Protein AF-A0A540WHF3-F1 (afdb_monomer_lite)

Radius of gyration: 19.55 Å; chains: 1; bounding box: 36×62×51 Å

pLDDT: mean 78.65, std 16.23, range [41.03, 96.5]

Secondary structure (DSSP, 8-state):
-EEE-S-GGGSTTT-TTSS-TTTTTTSSHHHHHHHHHHHHHTT--EEEEEETT--HHHHHHHHHHHHHHS-HHHHTT-EEEEE--TTS-HHHHHHHHHHHHHHHHHH-SS-EEEEE----SS-GGG-TTTT-HHHHH-S-EE----TTTT--TTT--GGGTT-TT------

Foldseek 3Di:
DDEPPPQCVPDCVQPPALVPPVCVVVTPVVVVLVVLVVCVVVVHAYEHEAELPDDLVSVLVVLVVCPVRDDLSSVLSYAYEYEDDPPDDLVSRVVSLVSNVVSCVVRHVDYAYAYEDEDDPPCNPPPVVVVRVSHVVHNDYHYDPDPCPVVPVVPDDPVVVPPPPPDPPDD

Sequence (171 aa):
AIDINDPFLSSRLFGTGWDDPQMAGYACWYNLQQIFSWLAAMGWQVILHTGVTTRSDLLQRFLQLAANQFPPATLNSWRFVWHWSPQASEEARLHAWRQQRETLQALLPQPQLGVWHRFSEEAMSDDPFLASPILAEADFLACQADANELLDLAQLDSSRLASSESYPVHK

Organism: NCBI:txid2590453

Structure (mmCIF, N/CA/C/O backbone):
data_AF-A0A540WHF3-F1
#
_entry.id   AF-A0A540WHF3-F1
#
loop_
_atom_site.group_PDB
_atom_site.id
_atom_site.type_symbol
_atom_site.label_atom_id
_atom_site.label_alt_id
_atom_site.label_comp_id
_atom_site.label_asym_id
_atom_site.label_entity_id
_atom_site.label_seq_id
_atom_site.pdbx_PDB_ins_code
_atom_site.Cartn_x
_atom_site.Cartn_y
_atom_site.Cartn_z
_atom_site.occupancy
_atom_site.B_iso_or_equiv
_atom_site.auth_seq_id
_atom_site.auth_comp_id
_atom_site.auth_asym_id
_atom_site.auth_atom_id
_atom_site.pdbx_PDB_model_num
ATOM 1 N N . ALA A 1 1 ? -8.234 -9.648 2.110 1.00 59.69 1 ALA A N 1
ATOM 2 C CA . ALA A 1 1 ? -8.064 -8.192 2.265 1.00 59.69 1 ALA A CA 1
ATOM 3 C C . ALA A 1 1 ? -8.809 -7.514 1.124 1.00 59.69 1 ALA A C 1
ATOM 5 O O . ALA A 1 1 ? -8.881 -8.120 0.060 1.00 59.69 1 ALA A O 1
ATOM 6 N N . ILE A 1 2 ? -9.394 -6.336 1.342 1.00 70.12 2 ILE A N 1
ATOM 7 C CA . ILE A 1 2 ? -9.919 -5.509 0.253 1.00 70.12 2 ILE A CA 1
ATOM 8 C C . ILE A 1 2 ? -8.770 -4.681 -0.308 1.00 70.12 2 ILE A C 1
ATOM 10 O O . ILE A 1 2 ? -8.118 -3.941 0.431 1.00 70.12 2 ILE A O 1
ATOM 14 N N . ASP A 1 3 ? -8.559 -4.828 -1.609 1.00 67.38 3 ASP A N 1
ATOM 15 C CA . ASP A 1 3 ? -7.664 -4.007 -2.410 1.00 67.38 3 ASP A CA 1
ATOM 16 C C . ASP A 1 3 ? -8.418 -2.748 -2.867 1.00 67.38 3 ASP A C 1
ATOM 18 O O . ASP A 1 3 ? -9.453 -2.835 -3.535 1.00 67.38 3 ASP A O 1
ATOM 22 N N . ILE A 1 4 ? -7.937 -1.578 -2.445 1.00 64.31 4 ILE A N 1
ATOM 23 C CA . ILE A 1 4 ? -8.403 -0.288 -2.956 1.00 64.31 4 ILE A CA 1
ATOM 24 C C . ILE A 1 4 ? -7.394 0.138 -4.026 1.00 64.31 4 ILE A C 1
ATOM 26 O O . ILE A 1 4 ? -6.442 0.853 -3.730 1.00 64.31 4 ILE A O 1
ATOM 30 N N . ASN A 1 5 ? -7.623 -0.335 -5.253 1.00 54.91 5 ASN A N 1
ATOM 31 C CA . ASN A 1 5 ? -6.660 -0.305 -6.361 1.00 54.91 5 ASN A CA 1
ATOM 32 C C . ASN A 1 5 ? -6.218 1.114 -6.783 1.00 54.91 5 ASN A C 1
ATOM 34 O O . ASN A 1 5 ? -5.100 1.316 -7.259 1.00 54.91 5 ASN A O 1
ATOM 38 N N . ASP A 1 6 ? -7.067 2.129 -6.590 1.00 55.59 6 ASP A N 1
ATOM 39 C CA . ASP A 1 6 ? -6.653 3.513 -6.829 1.00 55.59 6 ASP A CA 1
ATOM 40 C C . ASP A 1 6 ? -5.636 3.949 -5.760 1.00 55.59 6 ASP A C 1
ATOM 42 O O . ASP A 1 6 ? -5.882 3.711 -4.572 1.00 55.59 6 ASP A O 1
ATOM 46 N N . PRO A 1 7 ? -4.544 4.665 -6.112 1.00 52.94 7 PRO A N 1
ATOM 47 C CA . PRO A 1 7 ? -3.614 5.171 -5.112 1.00 52.94 7 PRO A CA 1
ATOM 48 C C . PRO A 1 7 ? -4.404 6.036 -4.143 1.00 52.94 7 PRO A C 1
ATOM 50 O O . PRO A 1 7 ? -4.958 7.060 -4.537 1.00 52.94 7 PRO A O 1
ATOM 53 N N . PHE A 1 8 ? -4.531 5.594 -2.894 1.00 60.59 8 PHE A N 1
ATOM 54 C CA . PHE A 1 8 ? -5.575 6.118 -2.018 1.00 60.59 8 PHE A CA 1
ATOM 55 C C . PHE A 1 8 ? -5.369 7.625 -1.792 1.00 60.59 8 PHE A C 1
ATOM 57 O O . PHE A 1 8 ? -6.304 8.403 -1.885 1.00 60.59 8 PHE A O 1
ATOM 64 N N . LEU A 1 9 ? -4.120 8.087 -1.705 1.00 54.16 9 LEU A N 1
ATOM 65 C CA . LEU A 1 9 ? -3.797 9.513 -1.570 1.00 54.16 9 LEU A CA 1
ATOM 66 C C . LEU A 1 9 ? -4.020 10.359 -2.841 1.00 54.16 9 LEU A C 1
ATOM 68 O O . LEU A 1 9 ? -3.988 11.584 -2.753 1.00 54.16 9 LEU A O 1
ATOM 72 N N . SER A 1 10 ? -4.257 9.745 -4.004 1.00 47.44 10 SER A N 1
ATOM 73 C CA . SER A 1 10 ? -4.664 10.428 -5.244 1.00 47.44 10 SER A CA 1
ATOM 74 C C . SER A 1 10 ? -6.047 9.997 -5.758 1.00 47.44 10 SER A C 1
ATOM 76 O O . SER A 1 10 ? -6.472 10.442 -6.824 1.00 47.44 10 SER A O 1
ATOM 78 N N . SER A 1 11 ? -6.753 9.126 -5.031 1.00 46.53 11 SER A N 1
ATOM 79 C CA . SER A 1 11 ? -8.081 8.625 -5.381 1.00 46.53 11 SER A CA 1
ATOM 80 C C . SER A 1 11 ? -9.163 9.632 -4.992 1.00 46.53 11 SER A C 1
ATOM 82 O O . SER A 1 11 ? -9.118 10.266 -3.935 1.00 46.53 11 SER A O 1
ATOM 84 N N . ARG A 1 12 ? -10.223 9.714 -5.807 1.00 43.62 12 ARG A N 1
ATOM 85 C CA . ARG A 1 12 ? -11.438 10.485 -5.489 1.00 43.62 12 ARG A CA 1
ATOM 86 C C . ARG A 1 12 ? -12.154 10.000 -4.223 1.00 43.62 12 ARG A C 1
ATOM 88 O O . ARG A 1 12 ? -12.985 10.745 -3.715 1.00 43.62 12 ARG A O 1
ATOM 95 N N . LEU A 1 13 ? -11.816 8.817 -3.694 1.00 43.88 13 LEU A N 1
ATOM 96 C CA . LEU A 1 13 ? -12.284 8.336 -2.386 1.00 43.88 13 LEU A CA 1
ATOM 97 C C . LEU A 1 13 ? -11.939 9.298 -1.236 1.00 43.88 13 LEU A C 1
ATOM 99 O O . LEU A 1 13 ? -12.632 9.310 -0.222 1.00 43.88 13 LEU A O 1
ATOM 103 N N . PHE A 1 14 ? -10.917 10.137 -1.417 1.00 51.22 14 PHE A N 1
ATOM 104 C CA . PHE A 1 14 ? -10.469 11.116 -0.430 1.00 51.22 14 PHE A CA 1
ATOM 105 C C . PHE A 1 14 ? -10.961 12.534 -0.776 1.00 51.22 14 PHE A C 1
ATOM 107 O O . PHE A 1 14 ? -11.189 13.344 0.116 1.00 51.22 14 PHE A O 1
ATOM 114 N N . GLY A 1 15 ? -11.296 12.814 -2.037 1.00 49.47 15 GLY A N 1
ATOM 115 C CA . GLY A 1 15 ? -11.889 14.090 -2.449 1.00 49.47 15 GLY A CA 1
ATOM 116 C C . GLY A 1 15 ? -10.922 15.282 -2.390 1.00 49.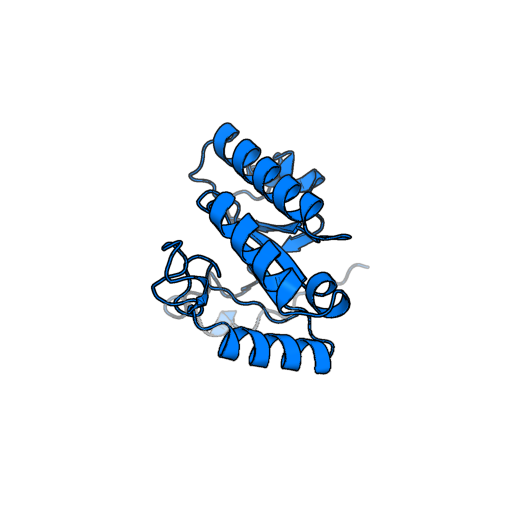47 15 GLY A C 1
ATOM 117 O O . GLY A 1 15 ? -9.766 15.171 -1.987 1.00 49.47 15 GLY A O 1
ATOM 118 N N . THR A 1 16 ? -11.396 16.445 -2.832 1.00 52.22 16 THR A N 1
ATOM 119 C CA . THR A 1 16 ? -10.678 17.729 -2.751 1.00 52.22 16 THR A CA 1
ATOM 120 C C . THR A 1 16 ? -10.506 18.168 -1.292 1.00 52.22 16 THR A C 1
ATOM 122 O O . THR A 1 16 ? -11.502 18.210 -0.570 1.00 52.22 16 THR A O 1
ATOM 125 N N . GLY A 1 17 ? -9.288 18.541 -0.866 1.00 54.34 17 GLY A N 1
ATOM 126 C CA . GLY A 1 17 ? -9.050 19.180 0.440 1.00 54.34 17 GLY A CA 1
ATOM 127 C C . GLY A 1 17 ? -8.080 18.498 1.404 1.00 54.34 17 GLY A C 1
ATOM 128 O O . GLY A 1 17 ? -7.843 19.038 2.481 1.00 54.34 17 GLY A O 1
ATOM 129 N N . TRP A 1 18 ? -7.510 17.342 1.063 1.00 59.12 18 TRP A N 1
ATOM 130 C CA . TRP A 1 18 ? -6.487 16.684 1.898 1.00 59.12 18 TRP A CA 1
ATOM 131 C C . TRP A 1 18 ? -5.121 17.367 1.837 1.00 59.12 18 TRP A C 1
ATOM 133 O O . TRP A 1 18 ? -4.360 17.352 2.807 1.00 59.12 18 TRP A O 1
ATOM 143 N N . ASP A 1 19 ? -4.833 17.970 0.692 1.00 57.34 19 ASP A N 1
ATOM 144 C CA . ASP A 1 19 ? -3.664 18.790 0.410 1.00 57.34 19 ASP A CA 1
ATOM 145 C C . ASP A 1 19 ? -3.735 20.177 1.066 1.00 57.34 19 ASP A C 1
ATOM 147 O O . ASP A 1 19 ? -2.695 20.813 1.239 1.00 57.34 19 ASP A O 1
ATOM 151 N N . ASP A 1 20 ? -4.925 20.614 1.498 1.00 63.44 20 ASP A N 1
ATOM 152 C CA . ASP A 1 20 ? -5.131 21.856 2.239 1.00 63.44 20 ASP A CA 1
ATOM 153 C C . ASP A 1 20 ? -5.087 21.612 3.771 1.00 63.44 20 ASP A C 1
ATOM 155 O O . ASP A 1 20 ? -5.932 20.907 4.343 1.00 63.44 20 ASP A O 1
ATOM 159 N N . PRO A 1 21 ? -4.115 22.202 4.496 1.00 61.06 21 PRO A N 1
ATOM 160 C CA . PRO A 1 21 ? -4.069 22.241 5.957 1.00 61.06 21 PRO A CA 1
ATOM 161 C C . PRO A 1 21 ? -5.388 22.627 6.629 1.00 61.06 21 PRO A C 1
ATOM 163 O O . PRO A 1 21 ? -5.738 22.039 7.652 1.00 61.06 21 PRO A O 1
ATOM 166 N N . GLN A 1 22 ? -6.132 23.563 6.051 1.00 59.88 22 GLN A N 1
ATOM 167 C CA . GLN A 1 22 ? -7.362 24.098 6.623 1.00 59.88 22 GLN A CA 1
ATOM 168 C C . GLN A 1 22 ? -8.575 23.205 6.340 1.00 59.88 22 GLN A C 1
ATOM 170 O O . GLN A 1 22 ? -9.500 23.176 7.152 1.00 59.88 22 GLN A O 1
ATOM 175 N N . MET A 1 23 ? -8.557 22.431 5.246 1.00 59.09 23 MET A N 1
ATOM 176 C CA . MET A 1 23 ? -9.676 21.561 4.865 1.00 59.09 23 MET A CA 1
ATOM 177 C C . MET A 1 23 ? -9.504 20.092 5.245 1.00 59.09 23 MET A C 1
ATOM 179 O O . MET A 1 23 ? -10.509 19.398 5.341 1.00 59.09 23 MET A O 1
ATOM 183 N N . ALA A 1 24 ? -8.301 19.588 5.541 1.00 56.25 24 ALA A N 1
ATOM 184 C CA . ALA A 1 24 ? -8.158 18.153 5.837 1.00 56.25 24 ALA A CA 1
ATOM 185 C C . ALA A 1 24 ? -8.809 17.703 7.164 1.00 56.25 24 ALA A C 1
ATOM 187 O O . ALA A 1 24 ? -9.004 16.507 7.376 1.00 56.25 24 ALA A O 1
ATOM 188 N N . GLY A 1 25 ? -9.176 18.643 8.046 1.00 55.12 25 GLY A N 1
ATOM 189 C CA . GLY A 1 25 ? -10.059 18.373 9.191 1.00 55.12 25 GLY A CA 1
ATOM 190 C C . GLY A 1 25 ? -11.539 18.201 8.808 1.00 55.12 25 GLY A C 1
ATOM 191 O O . GLY A 1 25 ? -12.303 17.631 9.579 1.00 55.12 25 GLY A O 1
ATOM 192 N N . TYR A 1 26 ? -11.924 18.665 7.616 1.00 54.50 26 TYR A N 1
ATOM 193 C CA . TYR A 1 26 ? -13.267 18.594 7.021 1.00 54.50 26 TYR A CA 1
ATOM 194 C C . TYR A 1 26 ? -13.355 17.632 5.833 1.00 54.50 26 TYR A C 1
ATOM 196 O O . TYR A 1 26 ? -14.449 17.370 5.330 1.00 54.50 26 TYR A O 1
ATOM 204 N N . ALA A 1 27 ? -12.215 17.106 5.375 1.00 56.44 27 ALA A N 1
ATOM 205 C CA . ALA A 1 27 ? -12.167 16.000 4.437 1.00 56.44 27 ALA A CA 1
ATOM 206 C C . ALA A 1 27 ? -13.077 14.868 4.932 1.00 56.44 27 ALA A C 1
ATOM 208 O O . ALA A 1 27 ? -13.267 14.724 6.138 1.00 56.44 27 ALA A O 1
ATOM 209 N N . CYS A 1 28 ? -13.675 14.103 4.013 1.00 60.88 28 CYS A N 1
ATOM 210 C CA . CYS A 1 28 ? -14.803 13.196 4.268 1.00 60.88 28 CYS A CA 1
ATOM 211 C C . CYS A 1 28 ? -14.434 11.942 5.105 1.00 60.88 28 CYS A C 1
ATOM 213 O O . CYS A 1 28 ? -14.689 10.802 4.716 1.00 60.88 28 CYS A O 1
ATOM 215 N N . TRP A 1 29 ? -13.846 12.154 6.283 1.00 70.25 29 TRP A N 1
ATOM 216 C CA . TRP A 1 29 ? -13.456 11.163 7.276 1.00 70.25 29 TRP A CA 1
ATOM 217 C C . TRP A 1 29 ? -14.627 10.309 7.713 1.00 70.25 29 TRP A C 1
ATOM 219 O O . TRP A 1 29 ? -14.430 9.133 7.971 1.00 70.25 29 TRP A O 1
ATOM 229 N N . TYR A 1 30 ? -15.838 10.868 7.750 1.00 71.00 30 TYR A N 1
ATOM 230 C CA . TYR A 1 30 ? -17.024 10.121 8.150 1.00 71.00 30 TYR A CA 1
ATOM 231 C C . TYR A 1 30 ? -17.238 8.878 7.276 1.00 71.00 30 TYR A C 1
ATOM 233 O O . TYR A 1 30 ? -17.377 7.777 7.801 1.00 71.00 30 TYR A O 1
ATOM 241 N N . ASN A 1 31 ? -17.186 9.022 5.948 1.00 74.56 31 ASN A N 1
ATOM 242 C CA . ASN A 1 31 ? -17.383 7.889 5.042 1.00 74.56 31 ASN A CA 1
ATOM 243 C C . ASN A 1 31 ? -16.231 6.886 5.137 1.00 74.56 31 ASN A C 1
ATOM 245 O O . ASN A 1 31 ? -16.470 5.681 5.212 1.00 74.56 31 ASN A O 1
ATOM 249 N N . LEU A 1 32 ? -14.990 7.381 5.190 1.00 78.12 32 LEU A N 1
ATOM 250 C CA . LEU A 1 32 ? -13.811 6.534 5.359 1.00 78.12 32 LEU A CA 1
ATOM 251 C C . LEU A 1 32 ? -13.895 5.732 6.666 1.00 78.12 32 LEU A C 1
ATOM 253 O O . LEU A 1 32 ? -13.680 4.524 6.666 1.00 78.12 32 LEU A O 1
ATOM 257 N N . GLN A 1 33 ? -14.261 6.394 7.764 1.00 82.06 33 GLN A N 1
ATOM 258 C CA . GLN A 1 33 ? -14.416 5.791 9.080 1.00 82.06 33 GLN A CA 1
ATOM 259 C C . GLN A 1 33 ? -15.511 4.732 9.073 1.00 82.06 33 GLN A C 1
ATOM 261 O O . GLN A 1 33 ? -15.252 3.616 9.506 1.00 82.06 33 GLN A O 1
ATOM 266 N N . GLN A 1 34 ? -16.690 5.026 8.519 1.00 82.69 34 GLN A N 1
ATOM 267 C CA . GLN A 1 34 ? -17.776 4.046 8.411 1.00 82.69 34 GLN A CA 1
ATOM 268 C C . GLN A 1 34 ? -17.338 2.792 7.648 1.00 82.69 34 GLN A C 1
ATOM 270 O O . GLN A 1 34 ? -17.513 1.680 8.146 1.00 82.69 34 GLN A O 1
ATOM 275 N N . ILE A 1 35 ? -16.720 2.961 6.475 1.00 84.00 35 ILE A N 1
ATOM 276 C CA . ILE A 1 35 ? -16.271 1.832 5.652 1.00 84.00 35 ILE A CA 1
ATOM 277 C C . ILE A 1 35 ? -15.192 1.037 6.388 1.00 84.00 35 ILE A C 1
ATOM 279 O O . ILE A 1 35 ? -15.313 -0.174 6.533 1.00 84.00 35 ILE A O 1
ATOM 283 N N . PHE A 1 36 ? -14.150 1.696 6.890 1.00 87.31 36 PHE A N 1
ATOM 284 C CA . PHE A 1 36 ? -12.998 1.009 7.473 1.00 87.31 36 PHE A CA 1
ATOM 285 C C . PHE A 1 36 ? -13.347 0.358 8.815 1.00 87.31 36 PHE A C 1
ATOM 287 O O . PHE A 1 36 ? -12.876 -0.742 9.099 1.00 87.31 36 PHE A O 1
ATOM 294 N N . SER A 1 37 ? -14.217 0.979 9.618 1.00 86.75 37 SER A N 1
ATOM 295 C CA . SER A 1 37 ? -14.753 0.365 10.835 1.00 86.75 37 SER A CA 1
ATOM 296 C C . SER A 1 37 ? -15.640 -0.838 10.523 1.00 86.75 37 SER A C 1
ATOM 298 O O . SER A 1 37 ? -15.530 -1.854 11.205 1.00 86.75 37 SER A O 1
ATOM 300 N N . TRP A 1 38 ? -16.478 -0.767 9.483 1.00 88.25 38 TRP A N 1
ATOM 301 C CA . TRP A 1 38 ? -17.279 -1.912 9.045 1.00 88.25 38 TRP A CA 1
ATOM 302 C C . TRP A 1 38 ? -16.397 -3.066 8.549 1.00 88.25 38 TRP A C 1
ATOM 304 O O . TRP A 1 38 ? -16.590 -4.207 8.965 1.00 88.25 38 TRP A O 1
ATOM 314 N N . LEU A 1 39 ? -15.372 -2.776 7.742 1.00 89.00 39 LEU A N 1
ATOM 315 C CA . LEU A 1 39 ? -14.403 -3.777 7.285 1.00 89.00 39 LEU A CA 1
ATOM 316 C C . LEU A 1 39 ? -13.676 -4.435 8.457 1.00 89.00 39 LEU A C 1
ATOM 318 O O . LEU A 1 39 ? -13.596 -5.662 8.520 1.00 89.00 39 LEU A O 1
ATOM 322 N N . ALA A 1 40 ? -13.218 -3.635 9.421 1.00 88.50 40 ALA A N 1
ATOM 323 C CA . ALA A 1 40 ? -12.587 -4.150 10.628 1.00 88.50 40 ALA A CA 1
ATOM 324 C C . ALA A 1 40 ? -13.543 -5.037 11.445 1.00 88.50 40 ALA A C 1
ATOM 326 O O . ALA A 1 40 ? -13.128 -6.095 11.915 1.00 88.50 40 ALA A O 1
ATOM 327 N N . ALA A 1 41 ? -14.823 -4.664 11.565 1.00 89.06 41 ALA A N 1
ATOM 328 C CA . ALA A 1 41 ? -15.837 -5.471 12.248 1.00 89.06 41 ALA A CA 1
ATOM 329 C C . ALA A 1 41 ? -16.084 -6.827 11.561 1.00 89.06 41 ALA A C 1
ATOM 331 O O . ALA A 1 41 ? -16.357 -7.816 12.238 1.00 89.06 41 ALA A O 1
ATOM 332 N N . MET A 1 42 ? -15.928 -6.896 10.235 1.00 90.88 42 MET A N 1
ATOM 333 C CA . MET A 1 42 ? -16.001 -8.143 9.460 1.00 90.88 42 MET A CA 1
ATOM 334 C C . MET A 1 42 ? -14.696 -8.960 9.502 1.00 90.88 42 MET A C 1
ATOM 336 O O . MET A 1 42 ? -14.613 -10.028 8.895 1.00 90.88 42 MET A O 1
ATOM 340 N N . GLY A 1 43 ? -13.661 -8.472 10.196 1.00 87.94 43 GLY A N 1
ATOM 341 C CA . GLY A 1 43 ? -12.334 -9.092 10.232 1.00 87.94 43 GLY A CA 1
ATOM 342 C C . GLY A 1 43 ? -11.557 -8.938 8.922 1.00 87.94 43 GLY A C 1
ATOM 343 O O . GLY A 1 43 ? -10.626 -9.698 8.657 1.00 87.94 43 GLY A O 1
ATOM 344 N N . TRP A 1 44 ? -11.945 -7.986 8.071 1.00 88.38 44 TRP A N 1
ATOM 345 C CA . TRP A 1 44 ? -11.311 -7.752 6.781 1.00 88.38 44 TRP A CA 1
ATOM 346 C C . TRP A 1 44 ? -10.202 -6.705 6.900 1.00 88.38 44 TRP A C 1
ATOM 348 O O . TRP A 1 44 ? -10.342 -5.673 7.551 1.00 88.38 44 TRP A O 1
ATOM 358 N N . GLN A 1 45 ? -9.082 -6.991 6.241 1.00 87.19 45 GLN A N 1
ATOM 359 C CA . GLN A 1 45 ? -7.932 -6.091 6.128 1.00 87.19 45 GLN A CA 1
ATOM 360 C C . GLN A 1 45 ? -8.087 -5.163 4.923 1.00 87.19 45 GLN A C 1
ATOM 362 O O . GLN A 1 45 ? -8.681 -5.569 3.921 1.00 87.19 45 GLN A O 1
ATOM 367 N N . VAL A 1 46 ? -7.499 -3.971 4.997 1.00 88.31 46 VAL A N 1
ATOM 368 C CA . VAL A 1 46 ? -7.461 -2.992 3.898 1.00 88.31 46 VAL A CA 1
ATOM 369 C C . VAL A 1 46 ? -6.044 -2.912 3.341 1.00 88.31 46 VAL A C 1
ATOM 371 O O . VAL A 1 46 ? -5.093 -2.862 4.120 1.00 88.31 46 VAL A O 1
ATOM 374 N N . ILE A 1 47 ? -5.908 -2.895 2.015 1.00 90.00 47 ILE A N 1
ATOM 375 C CA . ILE A 1 47 ? -4.643 -2.619 1.326 1.00 90.00 47 ILE A CA 1
ATOM 376 C C . ILE A 1 47 ? -4.674 -1.180 0.805 1.00 90.00 47 ILE A C 1
ATOM 378 O O . ILE A 1 47 ? -5.613 -0.774 0.123 1.00 90.00 47 ILE A O 1
ATOM 382 N N . LEU A 1 48 ? -3.650 -0.407 1.160 1.00 89.94 48 LEU A N 1
ATOM 383 C CA . LEU A 1 48 ? -3.507 1.012 0.855 1.00 89.94 48 LEU A CA 1
ATOM 384 C C . LEU A 1 48 ? -2.308 1.230 -0.076 1.00 89.94 48 LEU A C 1
ATOM 386 O O . LEU A 1 48 ? -1.166 0.962 0.295 1.00 89.94 48 LEU A O 1
ATOM 390 N N . HIS A 1 49 ? -2.570 1.733 -1.282 1.00 89.00 49 HIS A N 1
ATOM 391 C CA . HIS A 1 49 ? -1.565 1.888 -2.336 1.00 89.00 49 HIS A CA 1
ATOM 392 C C . HIS A 1 49 ? -0.796 3.215 -2.252 1.00 89.00 49 HIS A C 1
ATOM 394 O O . HIS A 1 49 ? -1.384 4.298 -2.254 1.00 89.00 49 HIS A O 1
ATOM 400 N N . THR A 1 50 ? 0.531 3.133 -2.256 1.00 91.00 50 THR A N 1
ATOM 401 C CA . THR A 1 50 ? 1.470 4.260 -2.331 1.00 91.00 50 THR A CA 1
ATOM 402 C C . THR A 1 50 ? 2.450 4.068 -3.493 1.00 91.00 50 THR A C 1
ATOM 404 O O . THR A 1 50 ? 2.388 3.075 -4.209 1.00 91.00 50 THR A O 1
ATOM 407 N N . GLY A 1 51 ? 3.352 5.015 -3.737 1.00 90.69 51 GLY A N 1
ATOM 408 C CA . GLY A 1 51 ? 4.372 4.895 -4.781 1.00 90.69 51 GLY A CA 1
ATOM 409 C C . GLY A 1 51 ? 5.416 5.999 -4.694 1.00 90.69 51 GLY A C 1
ATOM 410 O O . GLY A 1 51 ? 5.432 6.772 -3.737 1.00 90.69 51 GLY A O 1
ATOM 411 N N . VAL A 1 52 ? 6.284 6.102 -5.701 1.00 90.81 52 VAL A N 1
ATOM 412 C CA . VAL A 1 52 ? 7.370 7.106 -5.751 1.00 90.81 52 VAL A CA 1
ATOM 413 C C . VAL A 1 52 ? 6.855 8.543 -5.565 1.00 90.81 52 VAL A C 1
ATOM 415 O O . VAL A 1 52 ? 7.526 9.365 -4.952 1.00 90.81 52 VAL A O 1
ATOM 418 N N . THR A 1 53 ? 5.656 8.848 -6.062 1.00 86.88 53 THR A N 1
ATOM 419 C CA . THR A 1 53 ? 5.047 10.188 -6.003 1.00 86.88 53 THR A CA 1
ATOM 420 C C . THR A 1 53 ? 4.255 10.452 -4.723 1.00 86.88 53 THR A C 1
ATOM 422 O O . THR A 1 53 ? 3.727 11.551 -4.542 1.00 86.88 53 THR A O 1
ATOM 425 N N . THR A 1 54 ? 4.151 9.474 -3.818 1.00 85.94 54 THR A N 1
ATOM 426 C CA . THR A 1 54 ? 3.458 9.663 -2.545 1.00 85.94 54 THR A CA 1
ATOM 427 C C . THR A 1 54 ? 4.213 10.662 -1.676 1.00 85.94 54 THR A C 1
ATOM 429 O O . THR A 1 54 ? 5.349 10.438 -1.267 1.00 85.94 54 THR A O 1
ATOM 432 N N . ARG A 1 55 ? 3.538 11.765 -1.359 1.00 83.50 55 ARG A N 1
ATOM 433 C CA . ARG A 1 55 ? 4.023 12.802 -0.452 1.00 83.50 55 ARG A CA 1
ATOM 434 C C . ARG A 1 55 ? 4.038 12.311 0.994 1.00 83.50 55 ARG A C 1
ATOM 436 O O . ARG A 1 55 ? 2.987 12.061 1.583 1.00 83.50 55 ARG A O 1
ATOM 443 N N . SER A 1 56 ? 5.229 12.214 1.571 1.00 84.31 56 SER A N 1
ATOM 444 C CA . SER A 1 56 ? 5.434 11.697 2.929 1.00 84.31 56 SER A CA 1
ATOM 445 C C . SER A 1 56 ? 4.803 12.570 4.014 1.00 84.31 56 SER A C 1
ATOM 447 O O . SER A 1 56 ? 4.310 12.043 5.005 1.00 84.31 56 SER A O 1
ATOM 449 N N . ASP A 1 57 ? 4.735 13.888 3.811 1.00 83.25 57 ASP A N 1
ATOM 450 C CA . ASP A 1 57 ? 4.052 14.806 4.728 1.00 83.25 57 ASP A CA 1
ATOM 451 C C . ASP A 1 57 ? 2.535 14.551 4.772 1.00 83.25 57 ASP A C 1
ATOM 453 O O . ASP A 1 57 ? 1.927 14.554 5.845 1.00 83.25 57 ASP A O 1
ATOM 457 N N . LEU A 1 58 ? 1.926 14.248 3.620 1.00 82.44 58 LEU A N 1
ATOM 458 C CA . LEU A 1 58 ? 0.512 13.875 3.544 1.00 82.44 58 LEU A CA 1
ATOM 459 C C . LEU A 1 58 ? 0.259 12.489 4.143 1.00 82.44 58 LEU A C 1
ATOM 461 O O . LEU A 1 58 ? -0.720 12.317 4.868 1.00 82.44 58 LEU A O 1
ATOM 465 N N . LEU A 1 59 ? 1.148 11.521 3.894 1.00 87.94 59 LEU A N 1
ATOM 466 C CA . LEU A 1 59 ? 1.066 10.190 4.501 1.00 87.94 59 LEU A CA 1
ATOM 467 C C . LEU A 1 59 ? 1.151 10.272 6.032 1.00 87.94 59 LEU A C 1
ATOM 469 O O . LEU A 1 59 ? 0.307 9.709 6.727 1.00 87.94 59 LEU A O 1
ATOM 473 N N . GLN A 1 60 ? 2.119 11.023 6.561 1.00 89.50 60 GLN A N 1
ATOM 474 C CA . GLN A 1 60 ? 2.264 11.254 7.996 1.00 89.50 60 GLN A CA 1
ATOM 475 C C . GLN A 1 60 ? 0.993 11.866 8.590 1.00 89.50 60 GLN A C 1
ATOM 477 O O . GLN A 1 60 ? 0.473 11.373 9.591 1.00 89.50 60 GLN A O 1
ATOM 482 N N . ARG A 1 61 ? 0.463 12.913 7.954 1.00 84.75 61 ARG A N 1
ATOM 483 C CA . ARG A 1 61 ? -0.760 13.577 8.408 1.00 84.75 61 ARG A CA 1
ATOM 484 C C . ARG A 1 61 ? -1.967 12.640 8.389 1.00 84.75 61 ARG A C 1
ATOM 486 O O . ARG A 1 61 ? -2.741 12.630 9.344 1.00 84.75 61 ARG A O 1
ATOM 493 N N . PHE A 1 62 ? -2.120 11.847 7.329 1.00 86.50 62 PHE A N 1
ATOM 494 C CA . PHE A 1 62 ? -3.173 10.841 7.222 1.00 86.50 62 PHE A CA 1
ATOM 495 C C . PHE A 1 62 ? -3.106 9.845 8.383 1.00 86.50 62 PHE A C 1
ATOM 497 O O . PHE A 1 62 ? -4.114 9.622 9.046 1.00 86.50 62 PHE A O 1
ATOM 504 N N . LEU A 1 63 ? -1.923 9.305 8.677 1.00 89.81 63 LEU A N 1
ATOM 505 C CA . LEU A 1 63 ? -1.730 8.322 9.746 1.00 89.81 63 LEU A CA 1
ATOM 506 C C . LEU A 1 63 ? -1.961 8.918 11.138 1.00 89.81 63 LEU A C 1
ATOM 508 O O . LEU A 1 63 ? -2.588 8.281 11.980 1.00 89.81 63 LEU A O 1
ATOM 512 N N . GLN A 1 64 ? -1.527 10.158 11.371 1.00 88.44 64 GLN A N 1
ATOM 513 C CA . GLN A 1 64 ? -1.798 10.875 12.621 1.00 88.44 64 GLN A CA 1
ATOM 514 C C . GLN A 1 64 ? -3.296 11.100 12.839 1.00 88.44 64 GLN A C 1
ATOM 516 O O . GLN A 1 64 ? -3.804 10.906 13.942 1.00 88.44 64 GLN A O 1
ATOM 521 N N . LEU A 1 65 ? -4.022 11.497 11.794 1.00 85.25 65 LEU A N 1
ATOM 522 C CA . LEU A 1 65 ? -5.470 11.657 11.876 1.00 85.25 65 LEU A CA 1
ATOM 523 C C . LEU A 1 65 ? -6.169 10.301 12.031 1.00 85.25 65 LEU A C 1
ATOM 525 O O . LEU A 1 65 ? -7.064 10.181 12.860 1.00 85.25 65 LEU A O 1
ATOM 529 N N . ALA A 1 66 ? -5.721 9.267 11.318 1.00 88.00 66 ALA A N 1
ATOM 530 C CA . ALA A 1 66 ? -6.240 7.911 11.448 1.00 88.00 66 ALA A CA 1
ATOM 531 C C . ALA A 1 66 ? -6.084 7.370 12.878 1.00 88.00 66 ALA A C 1
ATOM 533 O O . ALA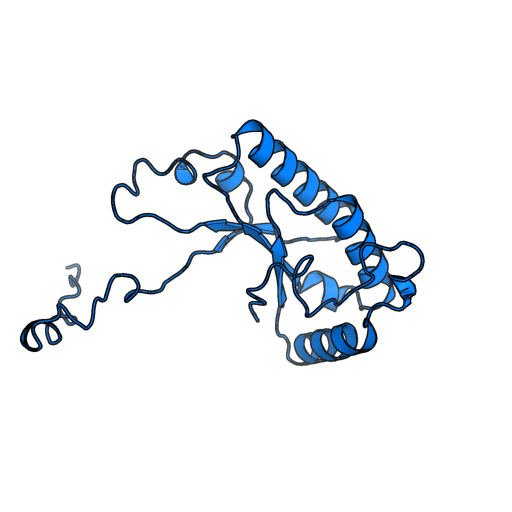 A 1 66 ? -7.027 6.788 13.410 1.00 88.00 66 ALA A O 1
ATOM 534 N N . ALA A 1 67 ? -4.950 7.640 13.533 1.00 89.19 67 ALA A N 1
ATOM 535 C CA . ALA A 1 67 ? -4.715 7.290 14.934 1.00 89.19 67 ALA A CA 1
ATOM 536 C C . ALA A 1 67 ? -5.733 7.913 15.904 1.00 89.19 67 ALA A C 1
ATOM 538 O O . ALA A 1 67 ? -6.044 7.315 16.931 1.00 89.19 67 ALA A O 1
ATOM 539 N N . ASN A 1 68 ? -6.296 9.075 15.560 1.00 86.50 68 ASN A N 1
ATOM 540 C CA . ASN A 1 68 ? -7.348 9.719 16.349 1.00 86.50 68 ASN A CA 1
ATOM 541 C C . ASN A 1 68 ? -8.755 9.177 16.044 1.00 86.50 68 ASN A C 1
ATOM 543 O O . ASN A 1 68 ? -9.659 9.361 16.855 1.00 86.50 68 ASN A O 1
ATOM 547 N N . GLN A 1 69 ? -8.962 8.551 14.880 1.00 85.81 69 GLN A N 1
ATOM 548 C CA . GLN A 1 69 ? -10.288 8.137 14.400 1.00 85.81 69 GLN A CA 1
ATOM 549 C C . GLN A 1 69 ? -10.550 6.632 14.517 1.00 85.81 69 GLN A C 1
ATOM 551 O O . GLN A 1 69 ? -11.710 6.209 14.518 1.00 85.81 69 GLN A O 1
ATOM 556 N N . PHE A 1 70 ? -9.497 5.819 14.610 1.00 88.62 70 PHE A N 1
ATOM 557 C CA . PHE A 1 70 ? -9.594 4.365 14.607 1.00 88.62 70 PHE A CA 1
ATOM 558 C C . PHE A 1 70 ? -8.944 3.735 15.842 1.00 88.62 70 PHE A C 1
ATOM 560 O O . PHE A 1 70 ? -7.884 4.180 16.284 1.00 88.62 70 PHE A O 1
ATOM 567 N N . PRO A 1 71 ? -9.520 2.643 16.376 1.00 89.19 71 PRO A N 1
ATOM 568 C CA . PRO A 1 71 ? -8.852 1.839 17.390 1.00 89.19 71 PRO A CA 1
ATOM 569 C C . PRO A 1 71 ? -7.519 1.268 16.872 1.00 89.19 71 PRO A C 1
ATOM 571 O O . PRO A 1 71 ? -7.436 0.903 15.694 1.00 89.19 71 PRO A O 1
ATOM 574 N N . PRO A 1 72 ? -6.513 1.049 17.743 1.00 88.88 72 PRO A N 1
ATOM 575 C CA . PRO A 1 72 ? -5.228 0.464 17.345 1.00 88.88 72 PRO A CA 1
ATOM 576 C C . PRO A 1 72 ? -5.357 -0.865 16.587 1.00 88.88 72 PRO A C 1
ATOM 578 O O . PRO A 1 72 ? -4.628 -1.113 15.634 1.00 88.88 72 PRO A O 1
ATOM 581 N N . ALA A 1 73 ? -6.333 -1.701 16.957 1.00 88.44 73 ALA A N 1
ATOM 582 C CA . ALA A 1 73 ? -6.595 -2.968 16.277 1.00 88.44 73 ALA A CA 1
ATOM 583 C C . ALA A 1 73 ? -7.018 -2.793 14.806 1.00 88.44 73 ALA A C 1
ATOM 585 O O . ALA A 1 73 ? -6.683 -3.629 13.974 1.00 88.44 73 ALA A O 1
ATOM 586 N N . THR A 1 74 ? -7.736 -1.712 14.477 1.00 89.69 74 THR A N 1
ATOM 587 C CA . THR A 1 74 ? -8.118 -1.391 13.094 1.00 89.69 74 THR A CA 1
ATOM 588 C C . THR A 1 74 ? -6.911 -0.908 12.299 1.00 89.69 74 THR A C 1
ATOM 590 O O . THR A 1 74 ? -6.701 -1.370 11.189 1.00 89.69 74 THR A O 1
ATOM 593 N N . LEU A 1 75 ? -6.076 -0.040 12.872 1.00 90.00 75 LEU A N 1
ATOM 594 C CA . LEU A 1 75 ? -4.869 0.453 12.196 1.00 90.00 75 LEU A CA 1
ATOM 595 C C . LEU A 1 75 ? -3.869 -0.675 11.915 1.00 90.00 75 LEU A C 1
ATOM 597 O O . LEU A 1 75 ? -3.289 -0.739 10.837 1.00 90.00 75 LEU A O 1
ATOM 601 N N . ASN A 1 76 ? -3.724 -1.609 12.857 1.00 88.12 76 ASN A N 1
ATOM 602 C CA . ASN A 1 76 ? -2.848 -2.772 12.709 1.00 88.12 76 ASN A CA 1
ATOM 603 C C . ASN A 1 76 ? -3.355 -3.795 11.681 1.00 88.12 76 ASN A C 1
ATOM 605 O O . ASN A 1 76 ? -2.606 -4.692 11.304 1.00 88.12 76 ASN A O 1
ATOM 609 N N . SER A 1 77 ? -4.617 -3.705 11.244 1.00 87.94 77 SER A N 1
ATOM 610 C CA . SER A 1 77 ? -5.145 -4.577 10.190 1.00 87.94 77 SER A CA 1
ATOM 611 C C . SER A 1 77 ? -4.854 -4.048 8.783 1.00 87.94 77 SER A C 1
ATOM 613 O O . SER A 1 77 ? -5.127 -4.743 7.802 1.00 87.94 77 SER A O 1
ATOM 615 N N . TRP A 1 78 ? -4.318 -2.831 8.660 1.00 91.88 78 TRP A N 1
ATOM 616 C CA . TRP A 1 78 ? -3.999 -2.232 7.372 1.00 91.88 78 TRP A CA 1
ATOM 617 C C . TRP A 1 78 ? -2.671 -2.758 6.838 1.00 91.88 78 TRP A C 1
ATOM 619 O O . TRP A 1 78 ? -1.706 -2.963 7.573 1.00 91.88 78 TRP A O 1
ATOM 629 N N . ARG A 1 79 ? -2.622 -2.932 5.521 1.00 93.62 79 ARG A N 1
ATOM 630 C CA . ARG A 1 79 ? -1.409 -3.218 4.764 1.00 93.62 79 ARG A CA 1
ATOM 631 C C . ARG A 1 79 ? -1.170 -2.085 3.791 1.00 93.62 79 ARG A C 1
ATOM 633 O O . ARG A 1 79 ? -2.108 -1.575 3.188 1.00 93.62 79 ARG A O 1
ATOM 640 N N . PHE A 1 80 ? 0.083 -1.723 3.610 1.00 94.00 80 PHE A N 1
ATOM 641 C CA . PHE A 1 80 ? 0.499 -0.745 2.624 1.00 94.00 80 PHE A CA 1
ATOM 642 C C . PHE A 1 80 ? 1.183 -1.477 1.487 1.00 94.00 80 PHE A C 1
ATOM 644 O O . PHE A 1 80 ? 1.916 -2.440 1.711 1.00 94.00 80 PHE A O 1
ATOM 651 N N . VAL A 1 81 ? 0.932 -1.035 0.265 1.00 94.25 81 VAL A N 1
ATOM 652 C CA . VAL A 1 81 ? 1.587 -1.590 -0.909 1.00 94.25 81 VAL A CA 1
ATOM 653 C C . VAL A 1 81 ? 2.168 -0.462 -1.741 1.00 94.25 81 VAL A C 1
ATOM 655 O O . VAL A 1 81 ? 1.472 0.477 -2.122 1.00 94.25 81 VAL A O 1
ATOM 658 N N . TRP A 1 82 ? 3.468 -0.537 -1.987 1.00 94.75 82 TRP A N 1
ATOM 659 C CA . TRP A 1 82 ? 4.202 0.483 -2.715 1.00 94.75 82 TRP A CA 1
ATOM 660 C C . TRP A 1 82 ? 4.383 0.071 -4.171 1.00 94.75 82 TRP A C 1
ATOM 662 O O . TRP A 1 82 ? 4.987 -0.959 -4.456 1.00 94.75 82 TRP A O 1
ATOM 672 N N . HIS A 1 83 ? 3.877 0.874 -5.099 1.00 92.56 83 HIS A N 1
ATOM 673 C CA . HIS A 1 83 ? 4.016 0.650 -6.534 1.00 92.56 83 HIS A CA 1
ATOM 674 C C . HIS A 1 83 ? 5.449 0.909 -6.988 1.00 92.56 83 HIS A C 1
ATOM 676 O O . HIS A 1 83 ? 5.917 2.055 -7.008 1.00 92.56 83 HIS A O 1
ATOM 682 N N . TRP A 1 84 ? 6.131 -0.161 -7.391 1.00 92.69 84 TRP A N 1
ATOM 683 C CA . TRP A 1 84 ? 7.447 -0.068 -7.995 1.00 92.69 84 TRP A CA 1
ATOM 684 C C . TRP A 1 84 ? 7.333 0.493 -9.413 1.00 92.69 84 TRP A C 1
ATOM 686 O O . TRP A 1 84 ? 6.578 -0.005 -10.245 1.00 92.69 84 TRP A O 1
ATOM 696 N N . SER A 1 85 ? 8.074 1.569 -9.688 1.00 89.50 85 SER A N 1
ATOM 697 C CA . SER A 1 85 ? 8.040 2.252 -10.983 1.00 89.50 85 SER A CA 1
ATOM 698 C C . SER A 1 85 ? 9.340 2.013 -11.758 1.00 89.50 85 SER A C 1
ATOM 700 O O . SER A 1 85 ? 10.404 2.448 -11.300 1.00 89.50 85 SER A O 1
ATOM 702 N N . PRO A 1 86 ? 9.289 1.402 -12.958 1.00 87.00 86 PRO A N 1
ATOM 703 C CA . PRO A 1 86 ? 10.465 1.289 -13.819 1.00 87.00 86 PRO A CA 1
ATOM 704 C C . PRO A 1 86 ? 10.962 2.647 -14.323 1.00 87.00 86 PRO A C 1
ATOM 706 O O . PRO A 1 86 ? 12.143 2.782 -14.623 1.00 87.00 86 PRO A O 1
ATOM 709 N N . GLN A 1 87 ? 10.082 3.651 -14.393 1.00 89.38 87 GLN A N 1
ATOM 710 C CA . GLN A 1 87 ? 10.391 4.981 -14.923 1.00 89.38 87 GLN A CA 1
ATOM 711 C C . GLN A 1 87 ? 11.179 5.862 -13.941 1.00 89.38 87 GLN A C 1
ATOM 713 O O . GLN A 1 87 ? 11.816 6.827 -14.360 1.00 89.38 87 GLN A O 1
ATOM 718 N N . ALA A 1 88 ? 11.130 5.564 -12.641 1.00 91.50 88 ALA A N 1
ATOM 719 C CA . ALA A 1 88 ? 11.887 6.295 -11.630 1.00 91.50 88 ALA A CA 1
ATOM 720 C C . ALA A 1 88 ? 13.355 5.835 -11.580 1.00 91.50 88 ALA A C 1
ATOM 722 O O . ALA A 1 88 ? 13.654 4.650 -11.749 1.00 91.50 88 ALA A O 1
ATOM 723 N N . SER A 1 89 ? 14.275 6.761 -11.290 1.00 94.12 89 SER A N 1
ATOM 724 C CA . SER A 1 89 ? 15.677 6.408 -11.041 1.00 94.12 89 SER A CA 1
ATOM 725 C C . SER A 1 89 ? 15.806 5.522 -9.798 1.00 94.12 89 SER A C 1
ATOM 727 O O . SER A 1 89 ? 14.975 5.573 -8.889 1.00 94.12 89 SER A O 1
ATOM 729 N N . GLU A 1 90 ? 16.864 4.713 -9.731 1.00 93.94 90 GLU A N 1
ATOM 730 C CA . GLU A 1 90 ? 17.123 3.867 -8.562 1.00 93.94 90 GLU A CA 1
ATOM 731 C C . GLU A 1 90 ? 17.227 4.685 -7.270 1.00 93.94 90 GLU A C 1
ATOM 733 O O . GLU A 1 90 ? 16.577 4.351 -6.283 1.00 93.94 90 GLU A O 1
ATOM 738 N N . GLU A 1 91 ? 17.953 5.804 -7.303 1.00 95.12 91 GLU A N 1
AT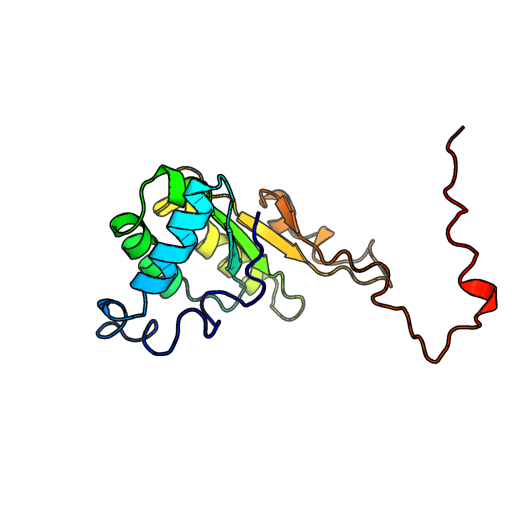OM 739 C CA . GLU A 1 91 ? 18.073 6.717 -6.165 1.00 95.12 91 GLU A CA 1
ATOM 740 C C . GLU A 1 91 ? 16.703 7.226 -5.692 1.00 95.12 91 GLU A C 1
ATOM 742 O O . GLU A 1 91 ? 16.401 7.162 -4.499 1.00 95.12 91 GLU A O 1
ATOM 747 N N . ALA A 1 92 ? 15.836 7.652 -6.619 1.00 94.75 92 ALA A N 1
ATOM 748 C CA . ALA A 1 92 ? 14.495 8.125 -6.284 1.00 94.75 92 ALA A CA 1
ATOM 749 C C . ALA A 1 92 ? 13.623 7.011 -5.684 1.00 94.75 92 ALA A C 1
ATOM 751 O O . ALA A 1 92 ? 12.910 7.252 -4.708 1.00 94.75 92 ALA A O 1
ATOM 752 N N . ARG A 1 93 ? 13.704 5.785 -6.223 1.00 95.44 93 ARG A N 1
ATOM 753 C CA . ARG A 1 93 ? 12.992 4.616 -5.681 1.00 95.44 93 ARG A CA 1
ATOM 754 C C . ARG A 1 93 ? 13.438 4.303 -4.257 1.00 95.44 93 ARG A C 1
ATOM 756 O O . ARG A 1 93 ? 12.593 4.177 -3.377 1.00 95.44 93 ARG A O 1
ATOM 763 N N . LEU A 1 94 ? 14.748 4.218 -4.022 1.00 95.88 94 LEU A N 1
ATOM 764 C CA . LEU A 1 94 ? 15.308 3.902 -2.706 1.00 95.88 94 LEU A CA 1
ATOM 765 C C . LEU A 1 94 ? 14.990 4.985 -1.679 1.00 95.88 94 LEU A C 1
ATOM 767 O O . LEU A 1 94 ? 14.626 4.666 -0.548 1.00 95.88 94 LEU A O 1
ATOM 771 N N . HIS A 1 95 ? 15.102 6.256 -2.068 1.00 95.50 95 HIS A N 1
ATOM 772 C CA . HIS A 1 95 ? 14.753 7.375 -1.203 1.00 95.50 95 HIS A CA 1
ATOM 773 C C . HIS A 1 95 ? 13.268 7.334 -0.815 1.00 95.50 95 HIS A C 1
ATOM 775 O O . HIS A 1 95 ? 12.945 7.345 0.372 1.00 95.50 95 HIS A O 1
ATOM 781 N N . ALA A 1 96 ? 12.363 7.226 -1.796 1.00 94.38 96 ALA A N 1
ATOM 782 C CA . ALA A 1 96 ? 10.923 7.188 -1.543 1.00 94.38 96 ALA A CA 1
ATOM 783 C C . ALA A 1 96 ? 10.508 5.967 -0.704 1.00 94.38 96 ALA A C 1
ATOM 785 O O . ALA A 1 96 ? 9.711 6.106 0.223 1.00 94.38 96 ALA A O 1
ATOM 786 N N . TRP A 1 97 ? 11.074 4.791 -0.990 1.00 96.00 97 TRP A N 1
ATOM 787 C CA . TRP A 1 97 ? 10.835 3.567 -0.225 1.00 96.00 97 TRP A CA 1
ATOM 788 C C . TRP A 1 97 ? 11.237 3.721 1.246 1.00 96.00 97 TRP A C 1
ATOM 790 O O . TRP A 1 97 ? 10.418 3.493 2.138 1.00 96.00 97 TRP A O 1
ATOM 800 N N . ARG A 1 98 ? 12.474 4.171 1.510 1.00 96.31 98 ARG A N 1
ATOM 801 C CA . ARG A 1 98 ? 12.973 4.380 2.880 1.00 96.31 98 ARG A CA 1
ATOM 802 C C . ARG A 1 98 ? 12.120 5.388 3.635 1.00 96.31 98 ARG A C 1
ATOM 804 O O . ARG A 1 98 ? 11.671 5.089 4.736 1.00 96.31 98 ARG A O 1
ATOM 811 N N . GLN A 1 99 ? 11.833 6.530 3.014 1.00 95.00 99 GLN A N 1
ATOM 812 C CA . GLN A 1 99 ? 11.052 7.593 3.638 1.00 95.00 99 GLN A CA 1
ATOM 813 C C . GLN A 1 99 ? 9.640 7.124 4.024 1.00 95.00 99 GLN A C 1
ATOM 815 O O . GLN A 1 99 ? 9.151 7.438 5.111 1.00 95.00 99 GLN A O 1
ATOM 820 N N . GLN A 1 100 ? 8.976 6.350 3.161 1.00 94.00 100 GLN A N 1
ATOM 821 C CA . GLN A 1 100 ? 7.654 5.806 3.471 1.00 94.00 100 GLN A CA 1
ATOM 822 C C . GLN A 1 100 ? 7.717 4.743 4.561 1.00 94.00 100 GLN A C 1
ATOM 824 O O . GLN A 1 100 ? 6.924 4.799 5.497 1.00 94.00 100 GLN A O 1
ATOM 829 N N . ARG A 1 101 ? 8.684 3.824 4.493 1.00 95.56 101 ARG A N 1
ATOM 830 C CA . ARG A 1 101 ? 8.877 2.802 5.526 1.00 95.56 101 ARG A CA 1
ATOM 831 C C . ARG A 1 101 ? 9.119 3.428 6.901 1.00 95.56 101 ARG A C 1
ATOM 833 O O . ARG A 1 101 ? 8.461 3.040 7.861 1.00 95.56 101 ARG A O 1
ATOM 840 N N . GLU A 1 102 ? 9.983 4.437 6.982 1.00 95.56 102 GLU A N 1
ATOM 841 C CA . GLU A 1 102 ? 10.240 5.201 8.210 1.00 95.56 102 GLU A CA 1
ATOM 842 C C . GLU A 1 102 ? 8.978 5.914 8.715 1.00 95.56 102 GLU A C 1
ATOM 844 O O . GLU A 1 102 ? 8.669 5.857 9.904 1.00 95.56 102 GLU A O 1
ATOM 849 N N . THR A 1 103 ? 8.200 6.527 7.816 1.00 94.38 103 THR A N 1
ATOM 850 C CA . THR A 1 103 ? 6.934 7.191 8.172 1.00 94.38 103 THR A CA 1
ATOM 851 C C . THR A 1 103 ? 5.933 6.205 8.779 1.00 94.38 103 THR A C 1
ATOM 853 O O . THR A 1 103 ? 5.297 6.513 9.788 1.00 94.38 103 THR A O 1
ATOM 856 N N . LEU A 1 104 ? 5.805 5.009 8.195 1.00 94.56 104 LEU A N 1
ATOM 857 C CA . LEU A 1 104 ? 4.936 3.957 8.718 1.00 94.56 104 LEU A CA 1
ATOM 858 C C . LEU A 1 104 ? 5.429 3.447 10.077 1.00 94.56 104 LEU A C 1
ATOM 860 O O . LEU A 1 104 ? 4.637 3.356 11.010 1.00 94.56 104 LEU A O 1
ATOM 864 N N . GLN A 1 105 ? 6.727 3.162 10.209 1.00 94.19 105 GLN A N 1
ATOM 865 C CA . GLN A 1 105 ? 7.335 2.660 11.450 1.00 94.19 105 GLN A CA 1
ATOM 866 C C . GLN A 1 105 ? 7.258 3.663 12.605 1.00 94.19 105 GLN A C 1
ATOM 868 O O . GLN A 1 105 ? 7.167 3.263 13.763 1.00 94.19 105 GLN A O 1
ATOM 873 N N . ALA A 1 106 ? 7.273 4.963 12.309 1.00 93.44 106 ALA A N 1
ATOM 874 C CA . ALA A 1 106 ? 7.148 6.005 13.321 1.00 93.44 106 ALA A CA 1
ATOM 875 C C . ALA A 1 106 ? 5.721 6.140 13.886 1.00 93.44 106 ALA A C 1
ATOM 877 O O . ALA A 1 106 ? 5.554 6.642 14.997 1.00 93.44 106 ALA A O 1
ATOM 878 N N . LEU A 1 107 ? 4.693 5.747 13.123 1.00 90.94 107 LEU A N 1
ATOM 879 C CA . LEU A 1 107 ? 3.286 6.048 13.435 1.00 90.94 107 LEU A CA 1
ATOM 880 C C . LEU A 1 107 ? 2.431 4.807 13.699 1.00 90.94 107 LEU A C 1
ATOM 882 O O . LEU A 1 107 ? 1.382 4.919 14.331 1.00 90.94 107 LEU A O 1
ATOM 886 N N . LEU A 1 108 ? 2.866 3.638 13.234 1.00 91.00 108 LEU A N 1
ATOM 887 C CA . LEU A 1 108 ? 2.180 2.365 13.410 1.00 91.00 108 LEU A CA 1
ATOM 888 C C . LEU A 1 108 ? 3.090 1.394 14.176 1.00 91.00 108 LEU A C 1
ATOM 890 O O . LEU A 1 108 ? 4.291 1.357 13.923 1.00 91.00 108 LEU A O 1
ATOM 894 N N . PRO A 1 109 ? 2.550 0.576 15.097 1.00 86.50 109 PRO A N 1
ATOM 895 C CA . PRO A 1 109 ? 3.373 -0.307 15.922 1.00 86.50 109 PRO A CA 1
ATOM 896 C C . PRO A 1 109 ? 3.925 -1.514 15.148 1.00 86.50 109 PRO A C 1
ATOM 898 O O . PRO A 1 109 ? 5.002 -2.002 15.476 1.00 86.50 109 PRO A O 1
ATOM 901 N N . GLN A 1 110 ? 3.187 -2.019 14.152 1.00 88.69 110 GLN A N 1
ATOM 902 C CA . GLN A 1 110 ? 3.577 -3.163 13.317 1.00 88.69 110 GLN A CA 1
ATOM 903 C C . GLN A 1 110 ? 3.088 -2.963 11.871 1.00 88.69 110 GLN A C 1
ATOM 905 O O . GLN A 1 110 ? 2.186 -3.675 11.424 1.00 88.69 110 GLN A O 1
ATOM 910 N N . PRO A 1 111 ? 3.601 -1.952 11.147 1.00 92.19 111 PRO A N 1
ATOM 911 C CA . PRO A 1 111 ? 3.187 -1.720 9.771 1.00 92.19 111 PRO A CA 1
ATOM 912 C C . PRO A 1 111 ? 3.624 -2.882 8.879 1.00 92.19 111 PRO A C 1
ATOM 914 O O . PRO A 1 111 ? 4.739 -3.376 9.019 1.00 92.19 111 PRO A O 1
ATOM 917 N N . GLN A 1 112 ? 2.761 -3.269 7.939 1.00 94.62 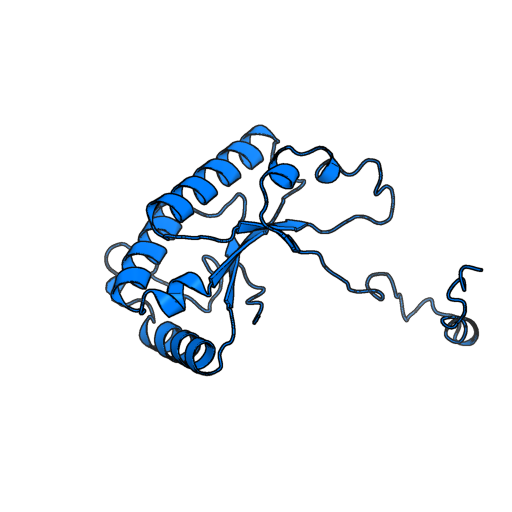112 GLN A N 1
ATOM 918 C CA . GLN A 1 112 ? 3.138 -4.135 6.824 1.00 94.62 112 GLN A CA 1
ATOM 919 C C . GLN A 1 112 ? 3.238 -3.295 5.554 1.00 94.62 112 GLN A C 1
ATOM 921 O O . GLN A 1 112 ? 2.247 -2.678 5.154 1.00 94.62 112 GLN A O 1
ATOM 926 N N . LEU A 1 113 ? 4.408 -3.283 4.925 1.00 96.06 113 LEU A N 1
ATOM 927 C CA . LEU A 1 113 ? 4.687 -2.606 3.668 1.00 96.06 113 LEU A CA 1
ATOM 928 C C . LEU A 1 113 ? 5.219 -3.614 2.647 1.00 96.06 113 LEU A C 1
ATOM 930 O O . LEU A 1 113 ? 6.355 -4.082 2.723 1.00 96.06 113 LEU A O 1
ATOM 934 N N . GLY A 1 114 ? 4.379 -3.936 1.672 1.00 96.38 114 GLY A N 1
ATOM 935 C CA . GLY A 1 114 ? 4.753 -4.742 0.522 1.00 96.38 114 GLY A CA 1
ATOM 936 C C . GLY A 1 114 ? 5.073 -3.898 -0.703 1.00 96.38 114 GLY A C 1
ATOM 937 O O . GLY A 1 114 ? 4.899 -2.677 -0.715 1.00 96.38 114 GLY A O 1
ATOM 938 N N . VAL A 1 115 ? 5.493 -4.573 -1.766 1.00 95.81 115 VAL A N 1
ATOM 939 C CA . VAL A 1 115 ? 5.720 -3.957 -3.075 1.00 95.81 115 VAL A CA 1
ATOM 940 C C . VAL A 1 115 ? 4.700 -4.491 -4.062 1.00 95.81 115 VAL A C 1
ATOM 942 O O . VAL A 1 115 ? 4.472 -5.696 -4.117 1.00 95.81 115 VAL A O 1
ATOM 945 N N . TRP A 1 116 ? 4.103 -3.600 -4.846 1.00 93.06 116 TRP A N 1
ATOM 946 C CA . TRP A 1 116 ? 3.368 -3.968 -6.044 1.00 93.06 116 TRP A CA 1
ATOM 947 C C . TRP A 1 116 ? 4.298 -3.841 -7.244 1.00 93.06 116 TRP A C 1
ATOM 949 O O . TRP A 1 116 ? 4.870 -2.772 -7.474 1.00 93.06 116 TRP A O 1
ATOM 959 N N . HIS A 1 117 ? 4.448 -4.923 -8.000 1.00 90.56 117 HIS A N 1
ATOM 960 C CA . HIS A 1 117 ? 5.220 -4.934 -9.237 1.00 90.56 117 HIS A CA 1
ATOM 961 C C . HIS A 1 117 ? 4.482 -5.713 -10.318 1.00 90.56 117 HIS A C 1
ATOM 963 O O . HIS A 1 117 ? 3.907 -6.776 -10.067 1.00 90.56 117 HIS A O 1
ATOM 969 N N . ARG A 1 118 ? 4.521 -5.186 -11.539 1.00 85.88 118 ARG A N 1
ATOM 970 C CA . ARG A 1 118 ? 3.991 -5.856 -12.721 1.00 85.88 118 ARG A CA 1
ATOM 971 C C . ARG A 1 118 ? 5.152 -6.443 -13.507 1.00 85.88 118 ARG A C 1
ATOM 973 O O . ARG A 1 118 ? 5.936 -5.704 -14.096 1.00 85.88 118 ARG A O 1
ATOM 980 N N . PHE A 1 119 ? 5.232 -7.767 -13.508 1.00 82.69 119 PHE A N 1
ATOM 981 C CA . PHE A 1 119 ? 6.239 -8.500 -14.262 1.00 82.69 119 PHE A CA 1
ATOM 982 C C . PHE A 1 119 ? 5.969 -8.397 -15.765 1.00 82.69 119 PHE A C 1
ATOM 984 O O . PHE A 1 119 ? 4.822 -8.477 -16.202 1.00 82.69 119 PHE A O 1
ATOM 991 N N . SER A 1 120 ? 7.035 -8.216 -16.543 1.00 74.12 120 SER A N 1
ATOM 992 C CA . SER A 1 120 ? 6.990 -8.363 -18.000 1.00 74.12 120 SER A CA 1
ATOM 993 C C . SER A 1 120 ? 7.212 -9.827 -18.382 1.00 74.12 120 SER A C 1
ATOM 995 O O . SER A 1 120 ? 8.005 -10.521 -17.744 1.00 74.12 120 SER A O 1
ATOM 997 N N . GLU A 1 121 ? 6.552 -10.291 -19.443 1.00 68.69 121 GLU A N 1
ATOM 998 C CA . GLU A 1 121 ? 6.711 -11.660 -19.947 1.00 68.69 121 GLU A CA 1
ATOM 999 C C . GLU A 1 121 ? 8.051 -11.903 -20.653 1.00 68.69 121 GLU A C 1
ATOM 1001 O O . GLU A 1 121 ? 8.536 -13.031 -20.697 1.00 68.69 121 GLU A O 1
ATOM 1006 N N . GLU A 1 122 ? 8.668 -10.854 -21.201 1.00 64.12 122 GLU A N 1
ATOM 1007 C CA . GLU A 1 122 ? 9.750 -11.015 -22.180 1.00 64.12 122 GLU A CA 1
ATOM 1008 C C . GLU A 1 122 ? 11.114 -11.355 -21.557 1.00 64.12 122 GLU A C 1
ATOM 1010 O O . GLU A 1 122 ? 11.968 -11.910 -22.245 1.00 64.12 122 GLU A O 1
ATOM 1015 N N . ALA A 1 123 ? 11.328 -11.076 -20.265 1.00 64.38 123 ALA A N 1
ATOM 1016 C CA . ALA A 1 123 ? 12.574 -11.416 -19.571 1.00 64.38 123 ALA A CA 1
ATOM 1017 C C . ALA A 1 123 ? 12.441 -11.304 -18.043 1.00 64.38 123 ALA A C 1
ATOM 1019 O O . ALA A 1 123 ? 13.018 -10.409 -17.426 1.00 64.38 123 ALA A O 1
ATOM 1020 N N . MET A 1 124 ? 11.718 -12.232 -17.403 1.00 70.69 124 MET A N 1
ATOM 1021 C CA . MET A 1 124 ? 11.642 -12.263 -15.932 1.00 70.69 124 MET A CA 1
ATOM 1022 C C . MET A 1 124 ? 13.029 -12.289 -15.270 1.00 70.69 124 MET A C 1
ATOM 1024 O O . MET A 1 124 ? 13.201 -11.692 -14.218 1.00 70.69 124 MET A O 1
ATOM 1028 N N . SER A 1 125 ? 14.022 -12.954 -15.871 1.00 73.75 125 SER A N 1
ATOM 1029 C CA . SER A 1 125 ? 15.381 -13.049 -15.317 1.00 73.75 125 SER A CA 1
ATOM 1030 C C . SER A 1 125 ? 16.145 -11.724 -15.292 1.00 73.75 125 SER A C 1
ATOM 1032 O O . SER A 1 125 ? 17.036 -11.574 -14.460 1.00 73.75 125 SER A O 1
ATOM 1034 N N . ASP A 1 126 ? 15.789 -10.781 -16.1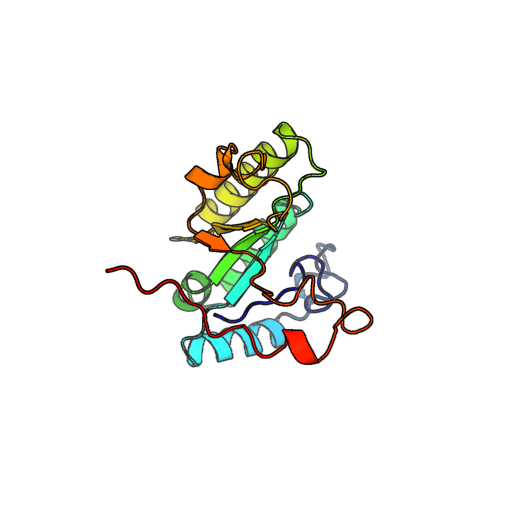67 1.00 81.62 126 ASP A N 1
ATOM 1035 C CA . ASP A 1 126 ? 16.468 -9.487 -16.305 1.00 81.62 126 ASP A CA 1
ATOM 1036 C C . ASP A 1 126 ? 15.650 -8.340 -15.694 1.00 81.62 126 ASP A C 1
ATOM 1038 O O . ASP A 1 126 ? 15.974 -7.165 -15.883 1.00 81.62 126 ASP A O 1
ATOM 1042 N N . ASP A 1 127 ? 14.579 -8.662 -14.961 1.00 86.62 127 ASP A N 1
ATOM 1043 C CA . ASP A 1 127 ? 13.717 -7.656 -14.360 1.00 86.62 127 ASP A CA 1
ATOM 1044 C C . ASP A 1 127 ? 14.488 -6.876 -13.271 1.00 86.62 127 ASP A C 1
ATOM 1046 O O . ASP A 1 127 ? 14.879 -7.450 -12.245 1.00 86.62 127 ASP A O 1
ATOM 1050 N N . PRO A 1 128 ? 14.705 -5.557 -13.445 1.00 87.00 128 PRO A N 1
ATOM 1051 C CA . PRO A 1 128 ? 15.461 -4.738 -12.496 1.00 87.00 128 PRO A CA 1
ATOM 1052 C C . PRO A 1 128 ? 14.835 -4.700 -11.098 1.00 87.00 128 PRO A C 1
ATOM 1054 O O . PRO A 1 128 ? 15.530 -4.388 -10.127 1.00 87.00 128 PRO A O 1
ATOM 1057 N N . PHE A 1 129 ? 13.543 -5.010 -10.964 1.00 90.06 129 PHE A N 1
ATOM 1058 C CA . PHE A 1 129 ? 12.913 -5.151 -9.661 1.00 90.06 129 PHE A CA 1
ATOM 1059 C C . PHE A 1 129 ? 13.483 -6.337 -8.872 1.00 90.06 129 PHE A C 1
ATOM 1061 O O . PHE A 1 129 ? 13.728 -6.200 -7.674 1.00 90.06 129 PHE A O 1
ATOM 1068 N N . LEU A 1 130 ? 13.761 -7.470 -9.527 1.00 89.38 130 LEU A N 1
ATOM 1069 C CA . LEU A 1 130 ? 14.264 -8.675 -8.856 1.00 89.38 130 LEU A CA 1
ATOM 1070 C C . LEU A 1 130 ? 15.673 -8.496 -8.280 1.00 89.38 130 LEU A C 1
ATOM 1072 O O . LEU A 1 130 ? 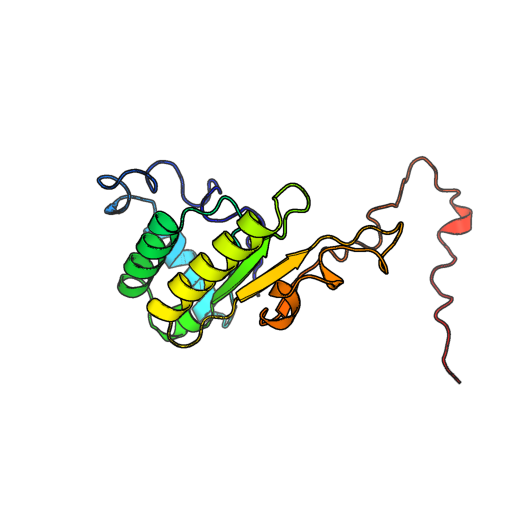16.017 -9.140 -7.292 1.00 89.38 130 LEU A O 1
ATOM 1076 N N . ALA A 1 131 ? 16.472 -7.600 -8.862 1.00 88.56 131 ALA A N 1
ATOM 1077 C CA . ALA A 1 131 ? 17.782 -7.215 -8.339 1.00 88.56 131 ALA A CA 1
ATOM 1078 C C . ALA A 1 131 ? 17.712 -6.072 -7.303 1.00 88.56 131 ALA A C 1
ATOM 1080 O O . ALA A 1 131 ? 18.730 -5.703 -6.715 1.00 88.56 131 ALA A O 1
ATOM 1081 N N . SER A 1 132 ? 16.534 -5.480 -7.080 1.00 91.31 132 SER A N 1
ATOM 1082 C CA . SER A 1 132 ? 16.380 -4.318 -6.208 1.00 91.31 132 SER A CA 1
ATOM 1083 C C . SER A 1 132 ? 16.502 -4.703 -4.729 1.00 91.31 132 SER A C 1
ATOM 1085 O O . SER A 1 132 ? 15.821 -5.629 -4.281 1.00 91.31 132 SER A O 1
ATOM 1087 N N . PRO A 1 133 ? 17.255 -3.944 -3.908 1.00 93.56 133 PRO A N 1
ATOM 1088 C CA . PRO A 1 133 ? 17.312 -4.190 -2.466 1.00 93.56 133 PRO A CA 1
ATOM 1089 C C . PRO A 1 133 ? 15.956 -3.955 -1.778 1.00 93.56 133 PRO A C 1
ATOM 1091 O O . PRO A 1 133 ? 15.738 -4.469 -0.687 1.00 93.56 133 PRO A O 1
ATOM 1094 N N . ILE A 1 134 ? 15.031 -3.228 -2.422 1.00 95.75 134 ILE A N 1
ATOM 1095 C CA . ILE A 1 134 ? 13.661 -3.011 -1.937 1.00 95.75 134 ILE A CA 1
ATOM 1096 C C . ILE A 1 134 ? 12.931 -4.348 -1.750 1.00 95.75 134 ILE A C 1
ATOM 1098 O O . ILE A 1 134 ? 12.221 -4.519 -0.763 1.00 95.75 134 ILE A O 1
ATOM 1102 N N . LEU A 1 135 ? 13.127 -5.315 -2.654 1.00 93.19 135 LEU A N 1
ATOM 1103 C CA . LEU A 1 135 ? 12.445 -6.611 -2.588 1.00 93.19 135 LEU A CA 1
ATOM 1104 C C . LEU A 1 135 ? 12.829 -7.400 -1.326 1.00 93.19 135 LEU A C 1
ATOM 1106 O O . LEU A 1 135 ? 11.974 -8.040 -0.724 1.00 93.19 135 LEU A O 1
ATOM 1110 N N . ALA A 1 136 ? 14.092 -7.318 -0.899 1.00 92.31 136 ALA A N 1
ATOM 1111 C CA . ALA A 1 136 ? 14.571 -7.986 0.313 1.00 92.31 136 ALA A CA 1
ATOM 1112 C C . ALA A 1 136 ? 14.023 -7.359 1.608 1.00 92.31 136 ALA A C 1
ATOM 1114 O O . ALA A 1 136 ? 14.069 -7.980 2.667 1.00 92.31 136 ALA A O 1
ATOM 1115 N N . GLU A 1 137 ? 13.540 -6.121 1.528 1.00 95.19 137 GLU A N 1
ATOM 1116 C CA . GLU A 1 137 ? 13.007 -5.357 2.652 1.00 95.19 137 GLU A CA 1
ATOM 1117 C C . GLU A 1 137 ? 11.476 -5.382 2.740 1.00 95.19 137 GLU A C 1
ATOM 1119 O O . GLU A 1 137 ? 10.928 -4.937 3.748 1.00 95.19 137 GLU A O 1
ATOM 1124 N N . ALA A 1 138 ? 10.794 -5.832 1.686 1.00 96.50 138 ALA A N 1
ATOM 1125 C CA . ALA A 1 138 ? 9.343 -5.833 1.596 1.00 96.50 138 ALA A CA 1
ATOM 1126 C C . ALA A 1 138 ? 8.727 -6.982 2.405 1.00 96.50 138 ALA A C 1
ATOM 1128 O O . ALA A 1 138 ? 9.181 -8.122 2.332 1.00 96.50 138 ALA A O 1
ATOM 1129 N N . ASP A 1 139 ? 7.634 -6.704 3.116 1.00 96.31 139 ASP A N 1
ATOM 1130 C CA . ASP A 1 139 ? 6.935 -7.721 3.914 1.00 96.31 139 ASP A CA 1
ATOM 1131 C C . ASP A 1 139 ? 6.176 -8.735 3.046 1.00 96.31 139 ASP A C 1
ATOM 1133 O O . ASP A 1 139 ? 5.914 -9.867 3.454 1.00 96.31 139 ASP A O 1
ATOM 1137 N N . PHE A 1 140 ? 5.772 -8.312 1.849 1.00 94.81 140 PHE A N 1
ATOM 1138 C CA . PHE A 1 140 ? 5.094 -9.142 0.864 1.00 94.81 140 PHE A CA 1
ATOM 1139 C C . PHE A 1 140 ? 5.262 -8.567 -0.544 1.00 94.81 140 PHE A C 1
ATOM 1141 O O . PHE A 1 140 ? 5.540 -7.381 -0.734 1.00 94.81 140 PHE A O 1
ATOM 1148 N N . LEU A 1 141 ? 5.033 -9.417 -1.539 1.00 92.88 141 LEU A N 1
ATOM 1149 C CA . LEU A 1 141 ? 4.969 -9.045 -2.945 1.00 92.88 141 LEU A CA 1
ATOM 1150 C C . LEU A 1 141 ? 3.519 -9.155 -3.421 1.00 92.88 141 LEU A C 1
ATOM 1152 O O . LEU A 1 141 ? 2.878 -10.189 -3.238 1.00 92.88 141 LEU A O 1
ATOM 1156 N N . ALA A 1 142 ? 3.018 -8.090 -4.030 1.00 90.88 142 ALA A N 1
ATOM 1157 C CA . ALA A 1 142 ? 1.776 -8.075 -4.780 1.00 90.88 142 ALA A CA 1
ATOM 1158 C C . ALA A 1 142 ? 2.102 -7.937 -6.270 1.00 90.88 142 ALA A C 1
ATOM 1160 O O . ALA A 1 142 ? 2.999 -7.191 -6.661 1.00 90.88 142 ALA A O 1
ATOM 1161 N N . CYS A 1 143 ? 1.365 -8.648 -7.111 1.00 86.69 143 CYS A N 1
ATOM 1162 C CA . CYS A 1 143 ? 1.479 -8.535 -8.555 1.00 86.69 143 CYS A CA 1
ATOM 1163 C C . CYS A 1 143 ? 0.106 -8.707 -9.198 1.00 86.69 143 CYS A C 1
ATOM 1165 O O . CYS A 1 143 ? -0.822 -9.253 -8.595 1.00 86.69 143 CYS A O 1
ATOM 1167 N N . GLN A 1 144 ? -0.022 -8.228 -10.431 1.00 78.62 144 GLN A N 1
ATOM 1168 C CA . GLN A 1 144 ? -1.172 -8.560 -11.255 1.00 78.62 144 GLN A CA 1
ATOM 1169 C C . GLN A 1 144 ? -1.086 -10.044 -11.631 1.00 78.62 144 GLN A C 1
ATOM 1171 O O . GLN A 1 144 ? -0.073 -10.500 -12.155 1.00 78.62 144 GLN A O 1
ATOM 1176 N N . ALA A 1 145 ? -2.152 -10.789 -11.347 1.00 70.75 145 ALA A N 1
ATOM 1177 C CA . ALA A 1 145 ? -2.284 -12.202 -11.687 1.00 70.75 145 ALA A CA 1
ATOM 1178 C C . ALA A 1 145 ? -3.410 -12.392 -12.714 1.00 70.75 145 ALA A C 1
ATOM 1180 O O . ALA A 1 145 ? -4.318 -13.198 -12.515 1.00 70.75 145 ALA A O 1
ATOM 1181 N N . ASP A 1 146 ? -3.387 -11.595 -13.785 1.00 73.81 146 ASP A N 1
ATOM 1182 C CA . ASP A 1 146 ? -4.314 -11.768 -14.900 1.00 73.81 146 ASP A CA 1
ATOM 1183 C C . ASP A 1 146 ? -3.696 -12.707 -15.936 1.00 73.81 146 ASP A C 1
ATOM 1185 O O . ASP A 1 146 ? -2.920 -12.298 -16.796 1.00 73.81 146 ASP A O 1
ATOM 1189 N N . ALA A 1 147 ? -4.057 -13.987 -15.845 1.00 68.12 147 ALA A N 1
ATOM 1190 C CA . ALA A 1 147 ? -3.617 -15.011 -16.791 1.00 68.12 147 ALA A CA 1
ATOM 1191 C C . ALA A 1 147 ? -4.119 -14.768 -18.228 1.00 68.12 147 ALA A C 1
ATOM 1193 O O . ALA A 1 147 ? -3.667 -15.439 -19.152 1.00 68.12 147 ALA A O 1
ATOM 1194 N N . ASN A 1 148 ? -5.054 -13.832 -18.418 1.00 71.94 148 ASN A N 1
ATOM 1195 C CA . ASN A 1 148 ? -5.605 -13.460 -19.714 1.00 71.94 148 ASN A CA 1
ATOM 1196 C C . ASN A 1 148 ? -5.113 -12.088 -20.184 1.00 71.94 148 ASN A C 1
ATOM 1198 O O . ASN A 1 148 ? -5.656 -11.557 -21.147 1.00 71.94 148 ASN A O 1
ATOM 1202 N N . GLU A 1 149 ? -4.105 -11.500 -19.541 1.00 69.12 149 GLU A N 1
ATOM 1203 C CA . GLU A 1 149 ? -3.619 -10.166 -19.898 1.00 69.12 149 GLU A CA 1
ATOM 1204 C C . GLU A 1 149 ? -3.188 -10.058 -21.372 1.00 69.12 149 GLU A C 1
ATOM 1206 O O . GLU A 1 149 ? -3.417 -9.034 -22.015 1.00 69.12 149 GLU A O 1
ATOM 1211 N N . LEU A 1 150 ? -2.627 -11.132 -21.930 1.00 65.69 150 LEU A N 1
ATOM 1212 C CA . LEU A 1 150 ? -2.266 -11.213 -23.347 1.00 65.69 150 LEU A CA 1
ATOM 1213 C C . LEU A 1 150 ? -3.311 -11.908 -24.225 1.00 65.69 150 LEU A C 1
ATOM 1215 O O . LEU A 1 150 ? -3.050 -12.203 -25.394 1.00 65.69 150 LEU A O 1
ATOM 1219 N N . LEU A 1 151 ? -4.492 -12.199 -23.682 1.00 70.31 151 LEU A N 1
ATOM 1220 C CA . LEU A 1 151 ? -5.561 -12.847 -24.425 1.00 70.31 151 LEU A CA 1
ATOM 1221 C C . LEU A 1 151 ? -6.174 -11.863 -25.429 1.00 70.31 151 LEU A C 1
ATOM 1223 O O . LEU A 1 151 ? -7.137 -11.155 -25.134 1.00 70.31 151 LEU A O 1
ATOM 1227 N N . ASP A 1 152 ? -5.652 -11.856 -26.653 1.00 73.00 152 ASP A N 1
ATOM 1228 C CA . ASP A 1 152 ? -6.282 -11.148 -27.765 1.00 73.00 152 ASP A CA 1
ATOM 1229 C C . ASP A 1 152 ? -7.419 -11.991 -28.358 1.00 73.00 152 ASP A C 1
ATOM 1231 O O . ASP A 1 152 ? -7.217 -12.842 -29.229 1.00 73.00 152 ASP A O 1
ATOM 1235 N N . LEU A 1 153 ? -8.645 -11.724 -27.896 1.00 71.44 153 LEU A N 1
ATOM 1236 C CA . LEU A 1 153 ? -9.859 -12.393 -28.369 1.00 71.44 153 LEU A CA 1
ATOM 1237 C C . LEU A 1 153 ? -10.077 -12.277 -29.887 1.00 71.44 153 LEU A C 1
ATOM 1239 O O . LEU A 1 153 ? -10.756 -13.129 -30.459 1.00 71.44 153 LEU A O 1
ATOM 1243 N N . ALA A 1 154 ? -9.511 -11.263 -30.550 1.00 72.81 154 ALA A N 1
ATOM 1244 C CA . ALA A 1 154 ? -9.642 -11.083 -31.993 1.00 72.81 154 ALA A CA 1
ATOM 1245 C C . ALA A 1 154 ? -8.684 -11.978 -32.802 1.00 72.81 154 ALA A C 1
ATOM 1247 O O . ALA A 1 154 ? -8.925 -12.207 -33.987 1.00 72.81 154 ALA A O 1
ATOM 1248 N N . GLN A 1 155 ? -7.624 -12.499 -32.175 1.00 67.38 155 GLN A N 1
ATOM 1249 C CA . GLN A 1 155 ? -6.615 -13.360 -32.808 1.00 67.38 155 GLN A CA 1
ATOM 1250 C C . GLN A 1 155 ? -6.746 -14.843 -32.426 1.00 67.38 155 GLN A C 1
ATOM 1252 O O . GLN A 1 155 ? -5.970 -15.680 -32.897 1.00 67.38 155 GLN A O 1
ATOM 1257 N N . LEU A 1 156 ? -7.723 -15.198 -31.588 1.00 64.94 156 LEU A N 1
ATOM 1258 C CA . LEU A 1 156 ? -7.904 -16.568 -31.116 1.00 64.94 156 LEU A CA 1
ATOM 1259 C C . LEU A 1 156 ? -8.577 -17.458 -32.160 1.00 64.94 156 LEU A C 1
ATOM 1261 O O . LEU A 1 156 ? -9.744 -17.293 -32.510 1.00 64.94 156 LEU A O 1
ATOM 1265 N N . ASP A 1 157 ? -7.855 -18.496 -32.574 1.00 58.50 157 ASP A N 1
ATOM 1266 C CA . ASP A 1 157 ? -8.459 -19.672 -33.185 1.00 58.50 157 ASP A CA 1
ATOM 1267 C C . ASP A 1 157 ? -9.209 -20.457 -32.095 1.00 58.50 157 ASP A C 1
ATOM 1269 O O . ASP A 1 157 ? -8.604 -20.981 -31.156 1.00 58.50 157 ASP A O 1
ATOM 1273 N N . SER A 1 158 ? -10.537 -20.528 -32.210 1.00 58.81 158 SER A N 1
ATOM 1274 C CA . SER A 1 158 ? -11.433 -21.214 -31.263 1.00 58.81 158 SER A CA 1
ATOM 1275 C C . SER A 1 158 ? -11.027 -22.660 -30.929 1.00 58.81 158 SER A C 1
ATOM 1277 O O . SER A 1 158 ? -11.357 -23.159 -29.854 1.00 58.81 158 SER A O 1
ATOM 1279 N N . SER A 1 159 ? -10.256 -23.318 -31.800 1.00 57.69 159 SER A N 1
ATOM 1280 C CA . SER A 1 159 ? -9.719 -24.667 -31.583 1.00 57.69 159 SER A CA 1
ATOM 1281 C C . SER A 1 159 ? -8.598 -24.747 -30.531 1.00 57.69 159 SER A C 1
ATOM 1283 O O . SER A 1 159 ? -8.371 -25.815 -29.963 1.00 57.69 159 SER A O 1
ATOM 1285 N N . ARG A 1 160 ? -7.916 -23.633 -30.224 1.00 53.81 160 ARG A N 1
ATOM 1286 C CA . ARG A 1 160 ? -6.829 -23.555 -29.226 1.00 53.81 160 ARG A CA 1
ATOM 1287 C C . ARG A 1 160 ? -7.304 -23.249 -27.806 1.00 53.81 160 ARG A C 1
ATOM 1289 O O . ARG A 1 160 ? -6.543 -23.421 -26.862 1.00 53.81 160 ARG A O 1
ATOM 1296 N N . LEU A 1 161 ? -8.564 -22.851 -27.634 1.00 55.38 161 LEU A N 1
ATOM 1297 C CA . LEU A 1 161 ? -9.148 -22.565 -26.317 1.00 55.38 161 LEU A CA 1
ATOM 1298 C C . LEU A 1 161 ? -9.385 -23.829 -25.468 1.00 55.38 161 LEU A C 1
ATOM 1300 O O . LEU A 1 161 ? -9.607 -23.723 -24.267 1.00 55.38 161 LEU A O 1
ATOM 1304 N N . ALA A 1 162 ? -9.310 -25.021 -26.069 1.00 50.09 162 ALA A N 1
ATOM 1305 C CA . ALA A 1 162 ? -9.536 -26.298 -25.390 1.00 50.09 162 ALA A CA 1
ATOM 1306 C C . ALA A 1 162 ? -8.273 -26.924 -24.755 1.00 50.09 162 ALA A C 1
ATOM 1308 O O . ALA A 1 162 ? -8.355 -28.032 -24.233 1.00 50.09 162 ALA A O 1
ATOM 1309 N N . SER A 1 163 ? -7.099 -26.274 -24.798 1.00 49.00 163 SER A N 1
ATOM 1310 C CA . SER A 1 163 ? -5.826 -26.909 -24.404 1.00 49.00 163 SER A CA 1
ATOM 1311 C C . SER A 1 163 ? -5.240 -26.471 -23.052 1.00 49.00 163 SER A C 1
ATOM 1313 O O . SER A 1 163 ? -4.031 -26.593 -22.860 1.00 49.00 163 SER A O 1
ATOM 1315 N N . SER A 1 164 ? -6.040 -25.983 -22.099 1.00 47.19 164 SER A N 1
ATOM 1316 C CA . SER A 1 164 ? -5.539 -25.603 -20.763 1.00 47.19 164 SER A CA 1
ATOM 1317 C C . SER A 1 164 ? -5.430 -26.761 -19.754 1.00 47.19 164 SER A C 1
ATOM 1319 O O . SER A 1 164 ? -5.013 -26.540 -18.621 1.00 47.19 164 SER A O 1
ATOM 1321 N N . GLU A 1 165 ? -5.716 -28.010 -20.138 1.00 47.41 165 GLU A N 1
ATOM 1322 C CA . GLU A 1 165 ? -5.623 -29.167 -19.223 1.00 47.41 165 GLU A CA 1
ATOM 1323 C C . GLU A 1 165 ? -4.245 -29.855 -19.180 1.00 47.41 165 GLU A C 1
ATOM 1325 O O . GLU A 1 165 ? -4.078 -30.878 -18.519 1.00 47.41 165 GLU A O 1
ATOM 1330 N N . SER A 1 166 ? -3.217 -29.317 -19.841 1.00 49.41 166 SER A N 1
ATOM 1331 C CA . SER A 1 166 ? -1.866 -29.903 -19.795 1.00 49.41 166 SER A CA 1
ATOM 1332 C C . SER A 1 166 ? -1.022 -29.318 -18.659 1.00 49.41 166 SER A C 1
ATOM 1334 O O . SER A 1 166 ? 0.042 -28.749 -18.892 1.00 49.41 166 SER A O 1
ATOM 1336 N N . TYR A 1 167 ? -1.482 -29.464 -17.414 1.00 46.19 167 TYR A N 1
ATOM 1337 C CA . TYR A 1 167 ? -0.600 -29.284 -16.259 1.00 46.19 167 TYR A CA 1
ATOM 1338 C C . TYR A 1 167 ? 0.452 -30.407 -16.265 1.00 46.19 167 TYR A C 1
ATOM 1340 O O . TYR A 1 167 ? 0.074 -31.581 -16.341 1.00 46.19 167 TYR A O 1
ATOM 1348 N N . PRO A 1 168 ? 1.762 -30.110 -16.172 1.00 50.47 168 PRO A N 1
ATOM 1349 C CA . PRO A 1 168 ? 2.755 -31.156 -15.994 1.00 50.47 168 PRO A CA 1
ATOM 1350 C C . PRO A 1 168 ? 2.517 -31.824 -14.637 1.00 50.47 168 PRO A C 1
ATOM 1352 O O . PRO A 1 168 ? 2.781 -31.254 -13.581 1.00 50.47 168 PRO A O 1
ATOM 1355 N N . VAL A 1 169 ? 1.996 -33.050 -14.662 1.00 49.16 169 VAL A N 1
ATOM 1356 C CA . VAL A 1 169 ? 1.964 -33.911 -13.482 1.00 49.16 169 VAL A CA 1
ATOM 1357 C C . VAL A 1 169 ? 3.410 -34.304 -13.201 1.00 49.16 169 VAL A C 1
ATOM 1359 O O . VAL A 1 169 ? 3.987 -35.124 -13.918 1.00 49.16 169 VAL A O 1
ATOM 1362 N N . HIS A 1 170 ? 4.021 -33.684 -12.193 1.00 48.22 170 HIS A N 1
ATOM 1363 C CA . HIS A 1 170 ? 5.304 -34.149 -11.678 1.00 48.22 170 HIS A CA 1
ATOM 1364 C C . HIS A 1 170 ? 5.147 -35.607 -11.215 1.00 48.22 170 HIS A C 1
ATOM 1366 O O . HIS A 1 170 ? 4.275 -35.909 -10.399 1.00 48.22 170 HIS A O 1
ATOM 1372 N N . LYS A 1 171 ? 5.955 -36.502 -11.793 1.00 41.03 171 LYS A N 1
ATOM 1373 C CA . LYS A 1 171 ? 6.147 -37.875 -11.313 1.00 41.03 171 LYS A CA 1
ATOM 1374 C C . LYS A 1 171 ? 7.194 -37.909 -10.213 1.00 41.03 171 LYS A C 1
ATOM 1376 O O . LYS A 1 171 ? 8.172 -37.137 -10.338 1.00 41.03 171 LYS A O 1
#